Protein AF-A0A7S2D743-F1 (afdb_monomer_lite)

Radius of gyration: 14.69 Å; chains: 1; bounding box: 30×36×38 Å

pLDDT: mean 80.36, std 19.74, range [29.78, 96.38]

Organism: NCBI:txid3111310

Secondary structure (DSSP, 8-state):
-PPPPPPS-PPPTT----S--HHHHHHHHHHHHH-SEEEEES-SS-TTSTTS-HHHHHHHHHHHHHHHTT-EEEEESHHHHHHHHHHH---SSS-SSSS------

InterPro domains:
  IPR001576 Phosphoglycerate kinase [PF00162] (7-80)
  IPR015824 Phosphoglycerate kinase, N-terminal [G3DSA:3.40.50.1260] (2-100)
  IPR036043 Phosphoglycerate kinase superfamily [SSF53748] (6-86)

Sequence (105 aa):
MGEFSVDEEGFQRGRHPLDLGTTTISLMKTPLERCKTILWTGMVGEAQCGAFQTGTRELLEMVVGAHDEGAKVVLGGDALLYWAELFVGLDEPIGGGTGVTHAVG

Foldseek 3Di:
DDDQDDPPDDDDPPDDQAADDPSRLVVVLVVLLPAQEEEEEDDRGDCVDVVHNVRLLSVLVSLQVSLVVNHAYAYEDDVSVVVSCVRPNPPDPDDDDDRHHDYYD

Structure (mmCIF, N/CA/C/O backbone):
data_AF-A0A7S2D743-F1
#
_entry.id   AF-A0A7S2D743-F1
#
loop_
_atom_site.group_PDB
_atom_site.id
_atom_site.type_symbol
_atom_site.label_atom_id
_atom_site.label_alt_id
_atom_site.label_comp_id
_atom_site.label_asym_id
_atom_site.label_entity_id
_atom_site.label_seq_id
_atom_site.pdbx_PDB_ins_code
_atom_site.Cartn_x
_atom_site.Cartn_y
_atom_site.Cartn_z
_atom_site.occupancy
_atom_site.B_iso_or_equiv
_atom_site.auth_seq_id
_atom_site.auth_comp_id
_atom_site.auth_asym_id
_atom_site.auth_atom_id
_atom_site.pdbx_PDB_model_num
ATOM 1 N N . MET A 1 1 ? -0.395 21.530 7.714 1.00 35.72 1 MET A N 1
ATOM 2 C CA . MET A 1 1 ? -0.506 20.947 6.363 1.00 35.72 1 MET A CA 1
ATOM 3 C C . MET A 1 1 ? 0.928 20.710 5.932 1.00 35.72 1 MET A C 1
ATOM 5 O O . MET A 1 1 ? 1.661 21.684 5.871 1.00 35.72 1 MET A O 1
ATOM 9 N N . GLY A 1 2 ? 1.378 19.454 5.897 1.00 43.81 2 GLY A N 1
ATOM 10 C CA . GLY A 1 2 ? 2.777 19.135 5.595 1.00 43.81 2 GLY A CA 1
ATOM 11 C C . GLY A 1 2 ? 3.037 19.336 4.109 1.00 43.81 2 GLY A C 1
ATOM 12 O O . GLY A 1 2 ? 2.218 18.921 3.293 1.00 43.81 2 GLY A O 1
ATOM 13 N N . GLU A 1 3 ? 4.119 20.026 3.782 1.00 41.78 3 GLU A N 1
ATOM 14 C CA . GLU A 1 3 ? 4.592 20.207 2.415 1.00 41.78 3 GLU A CA 1
ATOM 15 C C . GLU A 1 3 ? 5.230 18.889 1.957 1.00 41.78 3 GLU A C 1
ATOM 17 O O . GLU A 1 3 ? 6.121 18.360 2.621 1.00 41.78 3 GLU A O 1
ATOM 22 N N . PHE A 1 4 ? 4.708 18.311 0.875 1.00 45.69 4 PHE A N 1
ATOM 23 C CA . PHE A 1 4 ? 5.239 17.092 0.273 1.00 45.69 4 PHE A CA 1
ATOM 24 C C . PHE A 1 4 ? 6.225 17.512 -0.821 1.00 45.69 4 PHE A C 1
ATOM 26 O O . PHE A 1 4 ? 5.823 18.162 -1.784 1.00 45.69 4 PHE A O 1
ATOM 33 N N . SER A 1 5 ? 7.508 17.177 -0.673 1.00 45.34 5 SER A N 1
ATOM 34 C CA . SER A 1 5 ? 8.522 17.462 -1.691 1.00 45.34 5 SER A CA 1
ATOM 35 C C . SER A 1 5 ? 8.451 16.425 -2.811 1.00 45.34 5 SER A C 1
ATOM 37 O O . SER A 1 5 ? 8.607 15.227 -2.566 1.00 45.34 5 SER A O 1
ATOM 39 N N . VAL A 1 6 ? 8.232 16.890 -4.035 1.00 55.28 6 VAL A N 1
ATOM 40 C CA . VAL A 1 6 ? 8.511 16.144 -5.265 1.00 55.28 6 VAL A CA 1
ATOM 41 C C . VAL A 1 6 ? 9.955 16.421 -5.669 1.00 55.28 6 VAL A C 1
ATOM 43 O O . VAL A 1 6 ? 10.391 17.569 -5.592 1.00 55.28 6 VAL A O 1
ATOM 46 N N . ASP A 1 7 ? 10.690 15.400 -6.107 1.00 58.28 7 ASP A N 1
ATOM 47 C CA . ASP A 1 7 ? 11.923 15.643 -6.857 1.00 58.28 7 ASP A CA 1
ATOM 48 C C . ASP A 1 7 ? 11.538 16.476 -8.094 1.00 58.28 7 ASP A C 1
ATOM 50 O O . ASP A 1 7 ? 10.663 16.081 -8.867 1.00 58.28 7 ASP A O 1
ATOM 54 N N . GLU A 1 8 ? 12.127 17.666 -8.259 1.00 56.62 8 GLU A N 1
ATOM 55 C CA . GLU A 1 8 ? 11.782 18.590 -9.358 1.00 56.62 8 GLU A CA 1
ATOM 56 C C . GLU A 1 8 ? 12.170 18.035 -10.744 1.00 56.62 8 GLU A C 1
ATOM 58 O O . GLU A 1 8 ? 11.744 18.546 -11.784 1.00 56.62 8 GLU A O 1
ATOM 63 N N . GLU A 1 9 ? 12.959 16.959 -10.773 1.00 67.19 9 GLU A N 1
ATOM 64 C CA . GLU A 1 9 ? 13.342 16.244 -11.982 1.00 67.19 9 GLU A CA 1
ATOM 65 C C . GLU A 1 9 ? 12.214 15.303 -12.429 1.00 67.19 9 GLU A C 1
ATOM 67 O O . GLU A 1 9 ? 12.027 14.199 -11.919 1.00 67.19 9 GLU A O 1
ATOM 72 N N . GLY A 1 10 ? 11.445 15.742 -13.428 1.00 68.94 10 GLY A N 1
ATOM 73 C CA . GLY A 1 10 ? 10.482 14.883 -14.114 1.00 68.94 10 GLY A CA 1
ATOM 74 C C . GLY A 1 10 ? 11.132 13.635 -14.734 1.00 68.94 10 GLY A C 1
ATOM 75 O O . GLY A 1 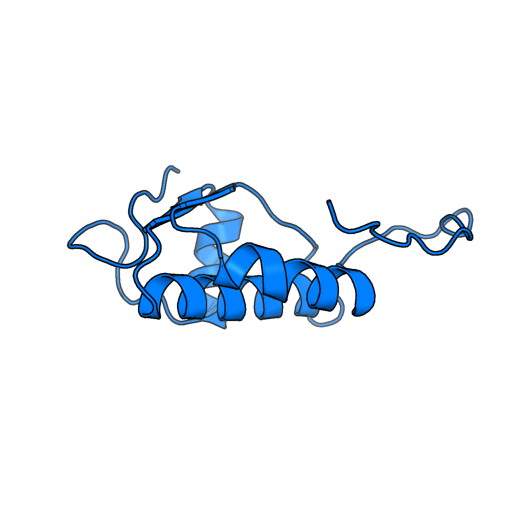10 ? 12.339 13.566 -14.969 1.00 68.94 10 GLY A O 1
ATOM 76 N N . PHE A 1 11 ? 10.314 12.630 -15.049 1.00 76.44 11 PHE A N 1
ATOM 77 C CA . PHE A 1 11 ? 10.802 11.374 -15.622 1.00 76.44 11 PHE A CA 1
ATOM 78 C C . PHE A 1 11 ? 11.518 11.586 -16.967 1.00 76.44 11 PHE A C 1
ATOM 80 O O . PHE A 1 11 ? 11.033 12.300 -17.849 1.00 76.44 11 PHE A O 1
ATOM 87 N N . GLN A 1 12 ? 12.656 10.909 -17.158 1.00 80.75 12 GLN A N 1
ATOM 88 C CA . GLN A 1 12 ? 13.377 10.941 -18.431 1.00 80.75 12 GLN A CA 1
ATOM 89 C C . GLN A 1 12 ? 12.482 10.460 -19.581 1.00 80.75 12 GLN A C 1
ATOM 91 O O . GLN A 1 12 ? 11.736 9.486 -19.457 1.00 80.75 12 GLN A O 1
ATOM 96 N N . ARG A 1 13 ? 12.593 11.106 -20.746 1.00 83.69 13 ARG A N 1
ATOM 97 C CA . ARG A 1 13 ? 11.832 10.710 -21.937 1.00 83.69 13 ARG A CA 1
ATOM 98 C C . ARG A 1 13 ? 12.119 9.246 -22.297 1.00 83.69 13 ARG A C 1
ATOM 100 O O . ARG A 1 13 ? 13.274 8.851 -22.419 1.00 83.69 13 ARG A O 1
ATOM 107 N N . GLY A 1 14 ? 11.064 8.459 -22.506 1.00 87.69 14 GLY A N 1
ATOM 108 C CA . GLY A 1 14 ? 11.173 7.027 -22.816 1.00 87.69 14 GLY A CA 1
ATOM 109 C C . GLY A 1 14 ? 11.359 6.123 -21.591 1.00 87.69 14 GLY A C 1
ATOM 110 O O . GLY A 1 14 ? 11.648 4.939 -21.746 1.00 87.69 14 GLY A O 1
ATOM 111 N N . ARG A 1 15 ? 11.209 6.662 -20.377 1.00 85.31 15 ARG A N 1
ATOM 112 C CA . ARG A 1 15 ? 11.042 5.890 -19.142 1.00 85.31 15 ARG A CA 1
ATOM 113 C C . ARG A 1 15 ? 9.583 5.957 -18.691 1.00 85.31 15 ARG A C 1
ATOM 115 O O . ARG A 1 15 ? 8.898 6.943 -18.953 1.00 85.31 15 ARG A O 1
ATOM 122 N N . HIS A 1 16 ? 9.141 4.916 -17.992 1.00 87.88 16 HIS A N 1
ATOM 123 C CA . HIS A 1 16 ? 7.793 4.808 -17.442 1.00 87.88 16 HIS A CA 1
ATOM 124 C C . HIS A 1 16 ? 7.880 4.551 -15.931 1.00 87.88 16 HIS A C 1
ATOM 126 O O . HIS A 1 16 ? 8.690 3.711 -15.529 1.00 87.88 16 HIS A O 1
ATOM 132 N N . PRO A 1 17 ? 7.096 5.257 -15.098 1.00 89.19 17 PRO A N 1
ATOM 133 C CA . PRO A 1 17 ? 6.964 4.926 -13.686 1.00 89.19 17 PRO A CA 1
ATOM 134 C C . PRO A 1 17 ? 6.132 3.648 -13.554 1.00 89.19 17 PRO A C 1
ATOM 136 O O . PRO A 1 17 ? 5.026 3.576 -14.085 1.00 89.19 17 PRO A O 1
ATOM 139 N N . LEU A 1 18 ? 6.688 2.638 -12.885 1.00 94.44 18 LEU A N 1
ATOM 140 C CA . LEU A 1 18 ? 6.058 1.321 -12.720 1.00 94.44 18 LEU A CA 1
ATOM 141 C C . LEU A 1 18 ? 5.824 0.959 -11.248 1.00 94.44 18 LEU A C 1
ATOM 143 O O . LEU A 1 18 ? 5.122 -0.004 -10.975 1.00 94.44 18 LEU A O 1
ATOM 147 N N . ASP A 1 19 ? 6.393 1.721 -10.312 1.00 96.00 19 ASP A N 1
ATOM 148 C CA . ASP A 1 19 ? 6.188 1.567 -8.870 1.00 96.00 19 ASP A CA 1
ATOM 149 C C . ASP A 1 19 ? 6.441 2.902 -8.154 1.00 96.00 19 ASP A C 1
ATOM 151 O O . ASP A 1 19 ? 6.964 3.859 -8.741 1.00 96.00 19 ASP A O 1
ATOM 155 N N . LEU A 1 20 ? 6.087 2.956 -6.874 1.00 94.38 20 LEU A N 1
ATOM 156 C CA . LEU A 1 20 ? 6.354 4.084 -5.994 1.00 94.38 20 LEU A CA 1
ATOM 157 C C . LEU A 1 20 ? 7.832 4.140 -5.589 1.00 94.38 20 LEU A C 1
ATOM 159 O O . LEU A 1 20 ? 8.460 3.129 -5.276 1.00 94.38 20 LEU A O 1
ATOM 163 N N . GLY A 1 21 ? 8.377 5.355 -5.528 1.00 92.25 21 GLY A N 1
ATOM 164 C CA . GLY A 1 21 ? 9.692 5.600 -4.942 1.00 92.25 21 GLY A CA 1
ATOM 165 C C . GLY A 1 21 ? 9.663 5.531 -3.412 1.00 92.25 21 GLY A C 1
ATOM 166 O O . GLY A 1 21 ? 8.631 5.762 -2.777 1.00 92.25 21 GLY A O 1
ATOM 167 N N . THR A 1 22 ? 10.823 5.291 -2.801 1.00 92.25 22 THR A N 1
ATOM 168 C CA . THR A 1 22 ? 10.984 5.196 -1.336 1.00 92.25 22 THR A CA 1
ATOM 169 C C . THR A 1 22 ? 10.535 6.457 -0.595 1.00 92.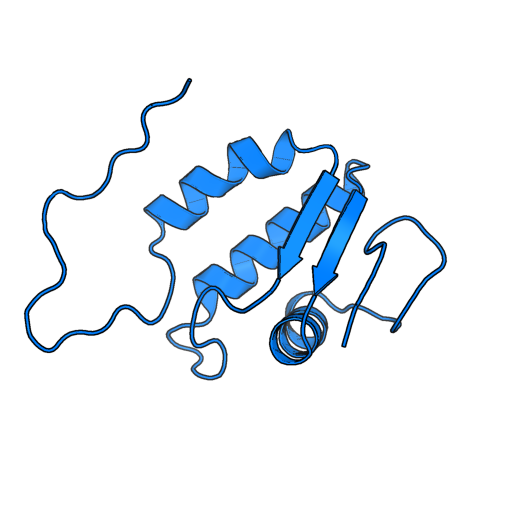25 22 THR A C 1
ATOM 171 O O . THR A 1 22 ? 9.949 6.359 0.486 1.00 92.25 22 THR A O 1
ATOM 174 N N . THR A 1 23 ? 10.749 7.639 -1.180 1.00 92.31 23 THR A N 1
ATOM 175 C CA . THR A 1 23 ? 10.264 8.916 -0.636 1.00 92.31 23 THR A CA 1
ATOM 176 C C . THR A 1 23 ? 8.740 8.933 -0.561 1.00 92.31 23 THR A C 1
ATOM 178 O O . THR A 1 23 ? 8.185 9.226 0.495 1.00 92.31 23 THR A O 1
ATOM 181 N N . THR A 1 24 ? 8.047 8.549 -1.638 1.00 92.81 24 THR A N 1
ATOM 182 C CA . THR A 1 24 ? 6.578 8.477 -1.660 1.00 92.81 24 THR A CA 1
ATOM 183 C C . THR A 1 24 ? 6.056 7.482 -0.629 1.00 92.81 24 THR A C 1
ATOM 185 O O . THR A 1 24 ? 5.147 7.820 0.121 1.00 92.81 24 THR A O 1
ATOM 188 N N . ILE A 1 25 ? 6.666 6.297 -0.525 1.00 95.44 25 ILE A N 1
ATOM 189 C CA . ILE A 1 25 ? 6.301 5.286 0.482 1.00 95.44 25 ILE A CA 1
ATOM 190 C C . ILE A 1 25 ? 6.440 5.865 1.900 1.00 95.44 25 ILE A C 1
ATOM 192 O O . ILE A 1 25 ? 5.507 5.799 2.698 1.00 95.44 25 ILE A O 1
ATOM 196 N N . SER A 1 26 ? 7.566 6.521 2.193 1.00 94.56 26 SER A N 1
ATOM 197 C CA . SER A 1 26 ? 7.831 7.130 3.507 1.00 94.56 26 SER A CA 1
ATOM 198 C C . SER A 1 26 ? 6.825 8.230 3.858 1.00 94.56 26 SER A C 1
ATOM 200 O O . SER A 1 26 ? 6.396 8.347 5.008 1.00 94.56 26 SER A O 1
ATOM 202 N N . LEU A 1 27 ? 6.411 9.023 2.866 1.00 94.38 27 LEU A N 1
ATOM 203 C CA . LEU A 1 27 ? 5.416 10.084 3.037 1.00 94.38 27 LEU A CA 1
ATOM 204 C C . LEU A 1 27 ? 4.021 9.540 3.368 1.00 94.38 27 LEU A C 1
ATOM 206 O O . LEU A 1 27 ? 3.248 10.239 4.023 1.00 94.38 27 LEU A O 1
ATOM 210 N N . MET A 1 28 ? 3.702 8.308 2.961 1.00 94.62 28 MET A N 1
ATOM 211 C CA . MET A 1 28 ? 2.395 7.686 3.204 1.00 94.62 28 MET A CA 1
ATOM 212 C C . MET A 1 28 ? 2.227 7.146 4.627 1.00 94.62 28 MET A C 1
ATOM 214 O O . MET A 1 28 ? 1.093 7.053 5.100 1.00 94.62 28 MET A O 1
ATOM 218 N N . LYS A 1 29 ? 3.323 6.889 5.349 1.00 90.38 29 LYS A N 1
ATOM 219 C CA . LYS A 1 29 ? 3.289 6.355 6.718 1.00 90.38 29 LYS A CA 1
ATOM 220 C C . LYS A 1 29 ? 2.491 7.232 7.686 1.00 90.38 29 LYS A C 1
ATOM 222 O O . LYS A 1 29 ? 1.504 6.787 8.263 1.00 90.38 29 LYS A O 1
ATOM 227 N N . THR A 1 30 ? 2.876 8.505 7.818 1.00 90.44 30 THR A N 1
ATOM 228 C CA . THR A 1 30 ? 2.239 9.425 8.784 1.00 90.44 30 THR A CA 1
ATOM 229 C C . THR A 1 30 ? 0.735 9.621 8.519 1.00 90.44 30 THR A C 1
ATOM 231 O O . THR A 1 30 ? -0.044 9.631 9.474 1.00 90.44 30 THR A O 1
ATOM 234 N N . PRO A 1 31 ? 0.275 9.814 7.265 1.00 93.25 31 PRO A N 1
ATOM 235 C CA . PRO A 1 31 ? -1.153 9.823 6.964 1.00 93.25 31 PRO A CA 1
ATOM 236 C C . PRO A 1 31 ? -1.863 8.524 7.356 1.00 93.25 31 PRO A C 1
ATOM 238 O O . PRO A 1 31 ? -2.893 8.603 8.022 1.00 93.25 31 PRO A O 1
ATOM 241 N N . LEU A 1 32 ? -1.321 7.359 6.981 1.00 92.62 32 LEU A N 1
ATOM 242 C CA . LEU A 1 32 ? -1.961 6.061 7.221 1.00 92.62 32 LEU A CA 1
ATOM 243 C C . LEU A 1 32 ? -2.125 5.751 8.717 1.00 92.62 32 LEU A C 1
ATOM 245 O O . LEU A 1 32 ? -3.224 5.383 9.117 1.00 92.62 32 LEU A O 1
ATOM 249 N N . GLU A 1 33 ? -1.115 6.024 9.550 1.00 88.25 33 GLU A N 1
ATOM 250 C CA . GLU A 1 33 ? -1.187 5.870 11.021 1.00 88.25 33 GLU A CA 1
ATOM 251 C C . GLU A 1 33 ? -2.289 6.741 11.659 1.00 88.25 33 GLU A C 1
ATOM 253 O O . GLU A 1 33 ? -2.888 6.417 12.685 1.00 88.25 33 GLU A O 1
ATOM 258 N N . ARG A 1 34 ? -2.587 7.899 11.059 1.00 92.50 34 ARG A N 1
ATOM 259 C CA . ARG A 1 34 ? -3.586 8.840 11.590 1.00 92.50 34 ARG A CA 1
ATOM 260 C C . ARG A 1 34 ? -4.990 8.587 11.052 1.00 92.50 34 ARG A C 1
ATOM 262 O O . ARG A 1 34 ? -5.958 9.094 11.632 1.00 92.50 34 ARG A O 1
ATOM 269 N N . CYS A 1 35 ? -5.117 7.851 9.953 1.00 91.69 35 CYS A N 1
ATOM 270 C CA . CYS A 1 35 ? -6.392 7.576 9.314 1.00 91.69 35 CYS A CA 1
ATOM 271 C C . CYS A 1 35 ? -7.261 6.675 10.195 1.00 91.69 35 CYS A C 1
ATOM 273 O O . CYS A 1 35 ? -6.828 5.652 10.705 1.00 91.69 35 CYS A O 1
ATOM 275 N N . LYS A 1 36 ? -8.536 7.042 10.354 1.00 94.75 36 LYS A N 1
ATOM 276 C CA . LYS A 1 36 ? -9.544 6.187 11.015 1.00 94.75 36 LYS A CA 1
ATOM 277 C C . LYS A 1 36 ? -10.381 5.391 10.023 1.00 94.75 36 LYS A C 1
ATOM 279 O O . LYS A 1 36 ? -11.117 4.483 10.403 1.00 94.75 36 LYS A O 1
ATOM 284 N N . THR A 1 37 ? -10.297 5.739 8.746 1.00 93.06 37 THR A N 1
ATOM 285 C CA 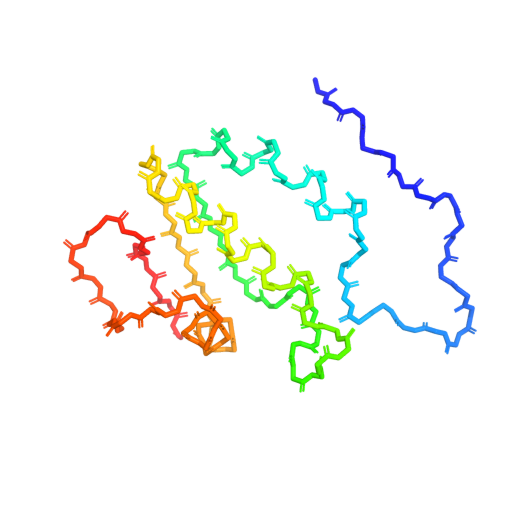. THR A 1 37 ? -10.927 5.010 7.652 1.00 93.06 37 THR A CA 1
ATOM 286 C C . THR A 1 37 ? -10.050 5.146 6.415 1.00 93.06 37 THR A C 1
ATOM 288 O O . THR A 1 37 ? -9.608 6.249 6.105 1.00 93.06 37 THR A O 1
ATOM 291 N N . ILE A 1 38 ? -9.791 4.033 5.738 1.00 92.81 38 ILE A N 1
ATOM 292 C CA . ILE A 1 38 ? -8.968 3.927 4.536 1.00 92.81 38 ILE A CA 1
ATOM 293 C C . ILE A 1 38 ? -9.826 3.243 3.474 1.00 92.81 38 ILE A C 1
ATOM 295 O O . ILE A 1 38 ? -10.338 2.151 3.698 1.00 92.81 38 ILE A O 1
ATOM 299 N N . LEU A 1 39 ? -9.982 3.891 2.324 1.00 92.56 39 LEU A N 1
ATOM 300 C CA . LEU A 1 39 ? -10.544 3.295 1.118 1.00 92.56 39 LEU A CA 1
ATOM 301 C C . LEU A 1 39 ? -9.445 3.302 0.061 1.00 92.56 39 LEU A C 1
ATOM 303 O O . LEU A 1 39 ? -8.988 4.374 -0.331 1.00 92.56 39 LEU A O 1
ATOM 307 N N . TRP A 1 40 ? -9.039 2.124 -0.395 1.00 93.44 40 TRP A N 1
ATOM 308 C CA . TRP A 1 40 ? -8.044 1.971 -1.447 1.00 93.44 40 TRP A CA 1
ATOM 309 C C . TRP A 1 40 ? -8.627 1.127 -2.574 1.00 93.44 40 TRP A C 1
ATOM 311 O O . TRP A 1 40 ? -8.996 -0.026 -2.382 1.00 93.44 40 TRP A O 1
ATOM 321 N N . THR A 1 41 ? -8.722 1.718 -3.762 1.00 91.31 41 THR A N 1
ATOM 322 C CA . THR A 1 41 ? -9.152 1.033 -4.981 1.00 91.31 41 THR A CA 1
ATOM 323 C C . THR A 1 41 ? -8.070 1.134 -6.052 1.00 91.31 41 THR A C 1
ATOM 325 O O . THR A 1 41 ? -7.602 2.241 -6.325 1.00 91.31 41 THR A O 1
ATOM 328 N N . GLY A 1 42 ? -7.734 0.018 -6.700 1.00 89.06 42 GLY A N 1
ATOM 329 C CA . GLY A 1 42 ? -6.777 -0.021 -7.813 1.00 89.06 42 GLY A CA 1
ATOM 330 C C . GLY A 1 42 ? -5.300 -0.097 -7.401 1.00 89.06 42 GLY A C 1
ATOM 331 O O . GLY A 1 42 ? -4.929 0.179 -6.265 1.00 89.06 42 GLY A O 1
ATOM 332 N N . MET A 1 43 ? -4.447 -0.497 -8.344 1.00 92.88 43 MET A N 1
ATOM 333 C CA . MET A 1 43 ? -3.014 -0.702 -8.108 1.00 92.88 43 MET A CA 1
ATOM 334 C C . MET A 1 43 ? -2.232 0.617 -8.104 1.00 92.88 43 MET A C 1
ATOM 336 O O . MET A 1 43 ? -2.565 1.547 -8.835 1.00 92.88 43 MET A O 1
ATOM 340 N N . VAL A 1 44 ? -1.155 0.667 -7.315 1.00 93.69 44 VAL A N 1
ATOM 341 C CA . VAL A 1 44 ? -0.202 1.797 -7.278 1.00 93.69 44 VAL A CA 1
ATOM 342 C C . VAL A 1 44 ? 1.064 1.546 -8.112 1.00 93.69 44 VAL A C 1
ATOM 344 O O . VAL A 1 44 ? 1.877 2.452 -8.274 1.00 93.69 44 VAL A O 1
ATOM 347 N N . GLY A 1 45 ? 1.221 0.327 -8.638 1.00 93.81 45 GLY A N 1
ATOM 348 C CA . GLY A 1 45 ? 2.356 -0.120 -9.442 1.00 93.81 45 GLY A CA 1
ATOM 349 C C . GLY A 1 45 ? 2.115 -1.494 -10.081 1.00 93.81 45 GLY A C 1
ATOM 350 O O . GLY A 1 45 ? 1.083 -2.130 -9.854 1.00 93.81 45 GLY A O 1
ATOM 351 N N . GLU A 1 46 ? 3.078 -1.950 -10.876 1.00 95.19 46 GLU A N 1
ATOM 352 C CA . GLU A 1 46 ? 3.068 -3.219 -11.618 1.00 95.19 46 GLU A CA 1
ATOM 353 C C . GLU A 1 46 ? 3.588 -4.376 -10.750 1.00 95.19 46 GLU A C 1
ATOM 355 O O . GLU A 1 46 ? 4.667 -4.932 -10.983 1.00 95.19 46 GLU A O 1
ATOM 360 N N . ALA A 1 47 ? 2.807 -4.758 -9.736 1.00 94.69 47 ALA A N 1
ATOM 361 C CA . ALA A 1 47 ? 3.193 -5.789 -8.769 1.00 94.69 47 ALA A CA 1
ATOM 362 C C . ALA A 1 47 ? 3.446 -7.179 -9.392 1.00 94.69 47 ALA A C 1
ATOM 364 O O . ALA A 1 47 ? 4.145 -7.993 -8.794 1.00 94.69 47 ALA A O 1
ATOM 365 N N . GLN A 1 48 ? 2.962 -7.446 -10.616 1.00 94.31 48 GLN A N 1
ATOM 366 C CA . GLN A 1 48 ? 3.285 -8.670 -11.366 1.00 94.31 48 GLN A CA 1
ATOM 367 C C . GLN A 1 48 ? 4.790 -8.829 -11.622 1.00 94.31 48 GLN A C 1
ATOM 369 O O . GLN A 1 48 ? 5.267 -9.942 -11.855 1.00 94.31 48 GLN A O 1
ATOM 374 N N . CYS A 1 49 ? 5.543 -7.729 -11.618 1.00 94.81 49 CYS A N 1
ATOM 375 C CA . CYS A 1 49 ? 6.985 -7.751 -11.747 1.00 94.81 49 CYS A CA 1
ATOM 376 C C . CYS A 1 49 ? 7.628 -7.583 -10.370 1.00 94.81 49 CYS A C 1
ATOM 378 O O . CYS A 1 49 ? 7.491 -6.540 -9.738 1.00 94.81 49 CYS A O 1
ATOM 380 N N . GLY A 1 50 ? 8.431 -8.561 -9.943 1.00 93.94 50 GLY A N 1
ATOM 381 C CA . GLY A 1 50 ? 9.103 -8.505 -8.639 1.00 93.94 50 GLY A CA 1
ATOM 382 C C . GLY A 1 50 ? 10.017 -7.286 -8.436 1.00 93.94 50 GLY A C 1
ATOM 383 O O . GLY A 1 50 ? 10.309 -6.931 -7.299 1.00 93.94 50 GLY A O 1
ATOM 384 N N . ALA A 1 51 ? 10.443 -6.616 -9.514 1.00 94.56 51 ALA A N 1
ATOM 385 C CA . ALA A 1 51 ? 11.211 -5.371 -9.443 1.00 94.56 51 ALA A CA 1
ATOM 386 C C . ALA A 1 51 ? 10.358 -4.127 -9.111 1.00 94.56 51 ALA A C 1
ATOM 388 O O . ALA A 1 51 ? 10.923 -3.094 -8.760 1.00 94.56 51 ALA A O 1
ATOM 389 N N . PHE A 1 52 ? 9.029 -4.217 -9.233 1.00 95.88 52 PHE A N 1
ATOM 390 C CA . PHE A 1 52 ? 8.076 -3.100 -9.158 1.00 95.88 52 PHE A CA 1
ATOM 391 C C . PHE A 1 52 ? 6.924 -3.368 -8.173 1.00 95.88 52 PHE A C 1
ATOM 393 O O . PHE A 1 52 ? 5.834 -2.816 -8.306 1.00 95.88 52 PHE A O 1
ATOM 400 N N . GLN A 1 53 ? 7.147 -4.250 -7.195 1.00 96.25 53 GLN A N 1
ATOM 401 C CA . GLN A 1 53 ? 6.131 -4.632 -6.208 1.00 96.25 53 GLN A CA 1
ATOM 402 C C . GLN A 1 53 ? 6.325 -3.982 -4.831 1.00 96.25 53 GLN A C 1
ATOM 404 O O . GLN A 1 53 ? 5.462 -4.123 -3.963 1.00 96.25 53 GLN A O 1
ATOM 409 N N . THR A 1 54 ? 7.454 -3.307 -4.603 1.00 96.38 54 THR A N 1
ATOM 410 C CA . THR A 1 54 ? 7.839 -2.791 -3.283 1.00 96.38 54 THR A CA 1
ATOM 411 C C . THR A 1 54 ? 6.834 -1.763 -2.787 1.00 96.38 54 THR A C 1
ATOM 413 O O . THR A 1 54 ? 6.364 -1.874 -1.660 1.00 96.38 54 THR A O 1
ATOM 416 N N . GLY A 1 55 ? 6.434 -0.805 -3.627 1.00 96.06 55 GLY A N 1
ATOM 417 C CA . GLY A 1 55 ? 5.467 0.218 -3.232 1.00 96.06 55 GLY A CA 1
ATOM 418 C C . GLY A 1 55 ? 4.110 -0.366 -2.859 1.00 96.06 55 GLY A C 1
ATOM 419 O O . GLY A 1 55 ? 3.533 0.013 -1.841 1.00 96.06 55 GLY A O 1
ATOM 420 N N . THR A 1 56 ? 3.625 -1.333 -3.640 1.00 95.75 56 THR A N 1
ATOM 421 C CA . THR A 1 56 ? 2.359 -2.023 -3.344 1.00 95.75 56 THR A CA 1
ATOM 422 C C . THR A 1 56 ? 2.438 -2.786 -2.021 1.00 95.75 56 THR A C 1
ATOM 424 O O . THR A 1 56 ? 1.540 -2.660 -1.189 1.00 95.75 56 THR A O 1
ATOM 427 N N . ARG A 1 57 ? 3.517 -3.545 -1.802 1.00 95.44 57 ARG A N 1
ATOM 428 C CA . ARG A 1 57 ? 3.712 -4.338 -0.584 1.00 95.44 57 ARG A CA 1
ATOM 429 C C . ARG A 1 57 ? 3.804 -3.470 0.669 1.00 95.44 57 ARG A C 1
ATOM 431 O O . ARG A 1 57 ? 3.081 -3.718 1.625 1.00 95.44 57 ARG A O 1
ATOM 438 N N . GLU A 1 58 ? 4.647 -2.443 0.650 1.00 96.31 58 GLU A N 1
ATOM 439 C CA . GLU A 1 58 ? 4.860 -1.558 1.802 1.00 96.31 58 GLU A CA 1
ATOM 440 C C . GLU A 1 58 ? 3.573 -0.813 2.186 1.00 96.31 58 GLU A C 1
ATOM 442 O O . GLU A 1 58 ? 3.245 -0.688 3.365 1.00 96.31 58 GLU A O 1
ATOM 447 N N . LEU A 1 59 ? 2.792 -0.351 1.198 1.00 96.12 59 LEU A N 1
ATOM 448 C CA . LEU A 1 59 ? 1.485 0.252 1.476 1.00 96.12 59 LEU A CA 1
ATOM 449 C C . LEU A 1 59 ? 0.496 -0.752 2.072 1.00 96.12 59 LEU A C 1
ATOM 451 O O . LEU A 1 59 ? -0.228 -0.383 2.992 1.00 96.12 59 LEU A O 1
ATOM 455 N N . LEU A 1 60 ? 0.462 -1.997 1.591 1.00 94.62 60 LEU A N 1
ATOM 456 C CA . LEU A 1 60 ? -0.390 -3.037 2.176 1.00 94.62 60 LEU A CA 1
ATOM 457 C C . LEU A 1 60 ? -0.001 -3.332 3.627 1.00 94.62 60 LEU A C 1
ATOM 459 O O . LEU A 1 60 ? -0.883 -3.361 4.481 1.00 94.62 60 LEU A O 1
ATOM 463 N N . GLU A 1 61 ? 1.292 -3.468 3.928 1.00 93.31 61 GLU A N 1
ATOM 464 C CA . GLU A 1 61 ? 1.783 -3.677 5.297 1.00 93.31 61 GLU A CA 1
ATOM 465 C C . GLU A 1 61 ? 1.394 -2.504 6.220 1.00 93.31 61 GLU A C 1
ATOM 467 O O . GLU A 1 61 ? 0.898 -2.719 7.327 1.00 93.31 61 GLU A O 1
ATOM 472 N N . MET A 1 62 ? 1.514 -1.255 5.752 1.00 94.81 62 MET A N 1
ATOM 473 C CA . MET A 1 62 ? 1.068 -0.077 6.512 1.00 94.81 62 MET A CA 1
ATOM 474 C C . MET A 1 62 ? -0.451 -0.029 6.715 1.00 94.81 62 MET A C 1
ATOM 476 O O . MET A 1 62 ? -0.922 0.377 7.776 1.00 94.81 62 MET A O 1
ATOM 480 N N . VAL A 1 63 ? -1.229 -0.418 5.704 1.00 93.44 63 VAL A N 1
ATOM 481 C CA . VAL A 1 63 ? -2.694 -0.447 5.778 1.00 93.44 63 VAL A CA 1
ATOM 482 C C . VAL A 1 63 ? -3.175 -1.527 6.751 1.00 93.44 63 VAL A C 1
ATOM 484 O O . VAL A 1 63 ? -4.099 -1.259 7.519 1.00 93.44 63 VAL A O 1
ATOM 487 N N . VAL A 1 64 ? -2.530 -2.698 6.770 1.00 90.06 64 VAL A N 1
ATOM 488 C CA . VAL A 1 64 ? -2.771 -3.744 7.778 1.00 90.06 64 VAL A CA 1
ATOM 489 C C . VAL A 1 64 ? -2.438 -3.224 9.175 1.00 90.06 64 VAL A C 1
ATOM 491 O O . VAL A 1 64 ? -3.277 -3.314 10.063 1.00 90.06 64 VAL A O 1
ATOM 494 N N . GLY A 1 65 ? -1.286 -2.570 9.360 1.00 88.88 65 GLY A N 1
ATOM 495 C CA . GLY A 1 65 ? -0.940 -1.961 10.649 1.00 88.88 65 GLY A CA 1
ATOM 496 C C . GLY A 1 65 ? -1.963 -0.917 11.117 1.00 88.88 65 GLY A C 1
ATOM 497 O O . GLY A 1 65 ? -2.382 -0.924 12.272 1.00 88.88 65 GLY A O 1
ATOM 498 N N . ALA A 1 66 ? -2.440 -0.052 10.215 1.00 89.94 66 ALA A N 1
ATOM 499 C CA . ALA A 1 66 ? -3.484 0.920 10.539 1.00 89.94 66 ALA A CA 1
ATOM 500 C C . ALA A 1 66 ? -4.811 0.242 10.923 1.00 89.94 66 ALA A C 1
ATOM 502 O O . ALA A 1 66 ? -5.522 0.721 11.813 1.00 89.94 66 ALA A O 1
ATOM 503 N N . HIS A 1 67 ? -5.156 -0.869 10.267 1.00 88.88 67 HIS A N 1
ATOM 504 C CA . HIS A 1 67 ? -6.281 -1.700 10.681 1.00 88.88 67 HIS A CA 1
ATOM 505 C C . HIS A 1 67 ? -6.062 -2.263 12.092 1.00 88.88 67 HIS A C 1
ATOM 507 O O . HIS A 1 67 ? -6.951 -2.090 12.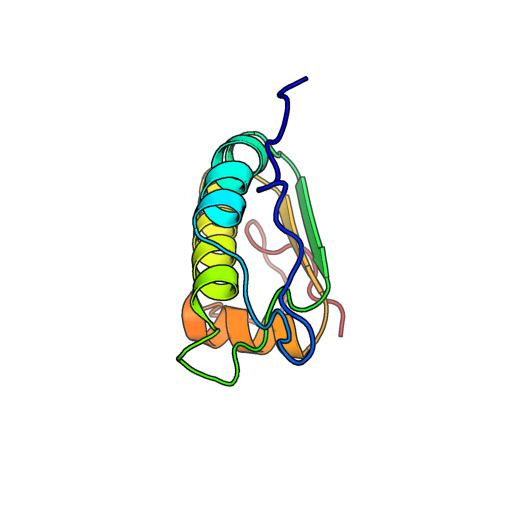928 1.00 88.88 67 HIS A O 1
ATOM 513 N N . ASP A 1 68 ? -4.917 -2.876 12.382 1.00 85.69 68 ASP A N 1
ATOM 514 C CA . ASP A 1 68 ? -4.621 -3.441 13.705 1.00 85.69 68 ASP A CA 1
ATOM 515 C C . ASP A 1 68 ? -4.735 -2.382 14.822 1.00 85.69 68 ASP A C 1
ATOM 517 O O . ASP A 1 68 ? -5.154 -2.676 15.944 1.00 85.69 68 ASP A O 1
ATOM 521 N N . GLU A 1 69 ? -4.465 -1.114 14.498 1.00 88.31 69 GLU A N 1
ATOM 522 C CA . GLU A 1 69 ? -4.655 0.053 15.373 1.00 88.31 69 GLU A CA 1
ATOM 523 C C . GLU A 1 69 ? -6.106 0.588 15.443 1.00 88.31 69 GLU A C 1
ATOM 525 O O . GLU A 1 69 ? -6.401 1.577 16.128 1.00 88.31 69 GLU A O 1
ATOM 530 N N . GLY A 1 70 ? -7.046 -0.061 14.759 1.00 85.00 70 GLY A N 1
ATOM 531 C CA . GLY A 1 70 ? -8.484 0.204 14.804 1.00 85.00 70 GLY A CA 1
ATOM 532 C C . GLY A 1 70 ? -9.036 1.065 13.664 1.00 85.00 70 GLY A C 1
ATOM 533 O O . GLY A 1 70 ? -10.175 1.537 13.764 1.00 85.00 70 GLY A O 1
ATOM 534 N N . ALA A 1 71 ? -8.277 1.309 12.592 1.00 88.25 71 ALA A N 1
ATOM 535 C CA . ALA A 1 71 ? -8.814 1.959 11.399 1.00 88.25 71 ALA A CA 1
ATOM 536 C C . ALA A 1 71 ? -9.746 1.016 10.620 1.00 88.25 71 ALA A C 1
ATOM 538 O O . ALA A 1 71 ? -9.505 -0.180 10.495 1.00 88.25 71 ALA A O 1
ATOM 539 N N . LYS A 1 72 ? -10.807 1.570 10.026 1.00 88.56 72 LYS A N 1
ATOM 540 C CA . LYS A 1 72 ? -11.640 0.831 9.067 1.00 88.56 72 LYS A CA 1
ATOM 541 C C . LYS A 1 72 ? -10.974 0.840 7.696 1.00 88.56 72 LYS A C 1
ATOM 543 O O . LYS A 1 72 ? -10.944 1.888 7.063 1.00 88.56 72 LYS A O 1
ATOM 548 N N . VAL A 1 73 ? -10.489 -0.290 7.207 1.00 89.31 73 VAL A N 1
ATOM 549 C CA . VAL A 1 73 ? -9.899 -0.387 5.859 1.00 89.31 73 VAL A CA 1
ATOM 550 C C . VAL A 1 73 ? -10.919 -0.964 4.886 1.00 89.31 73 VAL A C 1
ATOM 552 O O . VAL A 1 73 ? -11.772 -1.745 5.283 1.00 89.31 73 VAL A O 1
ATOM 555 N N . VAL A 1 74 ? -10.884 -0.568 3.620 1.00 88.31 74 VAL A N 1
ATOM 556 C CA . VAL A 1 74 ? -11.719 -1.075 2.527 1.00 88.31 74 VAL A CA 1
ATOM 557 C C . VAL A 1 74 ? -10.828 -1.159 1.288 1.00 88.31 74 VAL A C 1
ATOM 559 O O . VAL A 1 74 ? -10.310 -0.130 0.855 1.00 88.31 74 VAL A O 1
ATOM 562 N N . LEU A 1 75 ? -10.636 -2.362 0.738 1.00 89.00 75 LEU A N 1
ATOM 563 C CA . LEU A 1 75 ? -9.821 -2.601 -0.459 1.00 89.00 75 LEU A CA 1
ATOM 564 C C . LEU A 1 75 ? -10.734 -2.986 -1.624 1.00 89.00 75 LEU A C 1
ATOM 566 O O . LEU A 1 75 ? -11.533 -3.904 -1.491 1.00 89.00 75 LEU A O 1
ATOM 570 N N . GLY A 1 76 ? -10.639 -2.296 -2.757 1.00 83.88 76 GLY A N 1
ATOM 571 C CA . GLY A 1 76 ? -11.505 -2.518 -3.917 1.00 83.88 76 GLY A CA 1
ATOM 572 C C . GLY A 1 76 ? -10.747 -2.902 -5.186 1.00 83.88 76 GLY A C 1
ATOM 573 O O . GLY A 1 76 ? -9.705 -2.316 -5.498 1.00 83.88 76 GLY A O 1
ATOM 574 N N . GLY A 1 77 ? -11.336 -3.821 -5.953 1.00 86.81 77 GLY A N 1
ATOM 575 C CA . GLY A 1 77 ? -10.835 -4.298 -7.240 1.00 86.81 77 GLY A CA 1
ATOM 576 C C . GLY A 1 77 ? -10.037 -5.602 -7.159 1.00 86.81 77 GLY A C 1
ATOM 577 O O . GLY A 1 77 ? -9.159 -5.761 -6.310 1.00 86.81 77 GLY A O 1
ATOM 578 N N . ASP A 1 78 ? -10.307 -6.503 -8.105 1.00 85.62 78 ASP A N 1
ATOM 579 C CA . ASP A 1 78 ? -9.775 -7.874 -8.147 1.00 85.62 78 ASP A CA 1
ATOM 580 C C . ASP A 1 78 ? -8.249 -7.945 -8.058 1.00 85.62 78 ASP A C 1
ATOM 582 O O . ASP A 1 78 ? -7.699 -8.720 -7.281 1.00 85.62 78 ASP A O 1
ATOM 586 N N . ALA A 1 79 ? -7.551 -7.107 -8.831 1.00 89.25 79 ALA A N 1
ATOM 587 C CA . ALA A 1 79 ? -6.091 -7.106 -8.850 1.00 89.25 79 ALA A CA 1
ATOM 588 C C . ALA A 1 79 ? -5.503 -6.717 -7.487 1.00 89.25 79 ALA A C 1
ATOM 590 O O . ALA A 1 79 ? -4.564 -7.354 -7.019 1.00 89.25 79 ALA A O 1
ATOM 591 N N . LEU A 1 80 ? -6.069 -5.698 -6.833 1.00 90.81 80 LEU A N 1
ATOM 592 C CA . LEU A 1 80 ? -5.598 -5.254 -5.524 1.00 90.81 80 LEU A CA 1
ATOM 593 C C . LEU A 1 80 ? -5.845 -6.327 -4.460 1.00 90.81 80 LEU A C 1
ATOM 595 O O . LEU A 1 80 ? -4.962 -6.592 -3.650 1.00 90.81 80 LEU A O 1
ATOM 599 N N . LEU A 1 81 ? -7.016 -6.967 -4.488 1.00 88.62 81 LEU A N 1
ATOM 600 C CA . LEU A 1 81 ? -7.360 -8.042 -3.556 1.00 88.62 81 LEU A CA 1
ATOM 601 C C . LEU A 1 81 ? -6.446 -9.259 -3.726 1.00 88.62 81 LEU A C 1
ATOM 603 O O . LEU A 1 81 ? -5.933 -9.766 -2.734 1.00 88.62 81 LEU A O 1
ATOM 607 N N . TYR A 1 82 ? -6.170 -9.662 -4.968 1.00 90.12 82 TYR A N 1
ATOM 608 C CA . TYR A 1 82 ? -5.240 -10.750 -5.273 1.00 90.12 82 TYR A CA 1
ATOM 609 C C . TYR A 1 82 ? -3.838 -10.495 -4.696 1.00 90.12 82 TYR A C 1
ATOM 611 O O . TYR A 1 82 ? -3.255 -11.359 -4.044 1.00 90.12 82 TYR A O 1
ATOM 619 N N . TRP A 1 83 ? -3.293 -9.292 -4.894 1.00 92.50 83 TRP A N 1
ATOM 620 C CA . TRP A 1 83 ? -1.970 -8.946 -4.365 1.00 92.50 83 TRP A CA 1
ATOM 621 C C . TRP A 1 83 ? -1.957 -8.764 -2.846 1.00 92.50 83 TRP A C 1
ATOM 623 O O . TRP A 1 83 ? -0.957 -9.087 -2.207 1.00 92.50 83 TRP A O 1
ATOM 633 N N . ALA A 1 84 ? -3.056 -8.293 -2.256 1.00 91.19 84 ALA A N 1
ATOM 634 C CA . ALA A 1 84 ? -3.202 -8.221 -0.808 1.00 91.19 84 ALA A CA 1
ATOM 635 C C . ALA A 1 84 ? -3.193 -9.618 -0.169 1.00 91.19 84 ALA A C 1
ATOM 637 O O . ALA A 1 84 ? -2.461 -9.840 0.793 1.00 91.19 84 ALA A O 1
ATOM 638 N N . GLU A 1 85 ? -3.922 -10.579 -0.741 1.00 88.12 85 GLU A N 1
ATOM 639 C CA . GLU A 1 85 ? -3.890 -11.977 -0.298 1.00 88.12 85 GLU A CA 1
ATOM 640 C C . GLU A 1 85 ? -2.462 -12.541 -0.336 1.00 88.12 85 GLU A C 1
ATOM 642 O O . GLU A 1 85 ? -1.984 -13.089 0.656 1.00 88.12 85 GLU A O 1
ATOM 647 N N . LEU A 1 86 ? -1.741 -12.326 -1.441 1.00 91.25 86 LEU A N 1
ATOM 648 C CA . LEU A 1 86 ? -0.378 -12.834 -1.613 1.00 91.25 86 LEU A CA 1
ATOM 649 C C . LEU A 1 86 ? 0.661 -12.197 -0.684 1.00 91.25 86 LEU A C 1
ATOM 651 O O . LEU A 1 86 ? 1.588 -12.884 -0.253 1.00 91.25 86 LEU A O 1
ATOM 655 N N . PHE A 1 87 ? 0.578 -10.890 -0.432 1.00 91.81 87 PHE A N 1
ATOM 656 C CA . PHE A 1 87 ? 1.615 -10.180 0.322 1.00 91.81 87 PHE A CA 1
ATOM 657 C C . PHE A 1 87 ? 1.378 -10.163 1.823 1.00 91.81 87 PHE A C 1
ATOM 659 O O . PHE A 1 87 ? 2.353 -10.233 2.572 1.00 91.81 87 PHE A O 1
ATOM 666 N N . VAL A 1 88 ? 0.123 -10.059 2.260 1.00 86.81 88 VAL A N 1
ATOM 667 C CA . VAL A 1 88 ? -0.206 -9.856 3.677 1.00 86.81 88 VAL A CA 1
ATOM 668 C C . VAL A 1 88 ? -1.168 -10.899 4.247 1.00 86.81 88 VAL A C 1
ATOM 670 O O . VAL A 1 88 ? -1.511 -10.801 5.418 1.00 86.81 88 VAL A O 1
ATOM 673 N N . GLY A 1 89 ? -1.551 -11.922 3.472 1.00 79.25 89 GLY A N 1
ATOM 674 C CA . GLY A 1 89 ? -2.305 -13.070 3.983 1.00 79.25 89 GLY A 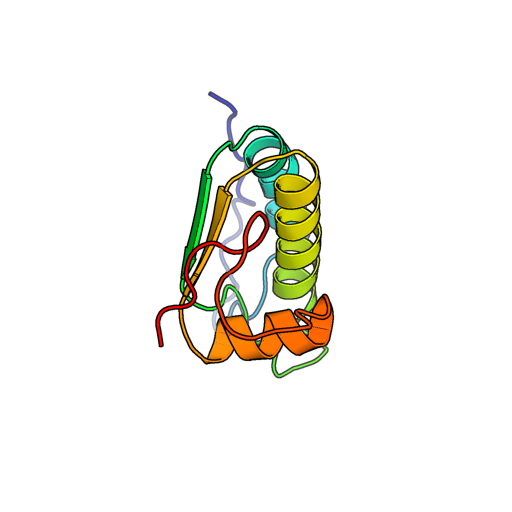CA 1
ATOM 675 C C . GLY A 1 89 ? -3.712 -12.696 4.444 1.00 79.25 89 GLY A C 1
ATOM 676 O O . GLY A 1 89 ? -4.023 -12.740 5.631 1.00 79.25 89 GLY A O 1
ATOM 677 N N . LEU A 1 90 ? -4.575 -12.311 3.501 1.00 70.25 90 LEU A N 1
ATOM 678 C CA . LEU A 1 90 ? -5.994 -12.092 3.784 1.00 70.25 90 LEU A CA 1
ATOM 679 C C . LEU A 1 90 ? -6.720 -13.445 3.798 1.00 70.25 90 LEU A C 1
ATOM 681 O O . LEU A 1 90 ? -7.175 -13.916 2.763 1.00 70.25 90 LEU A O 1
ATOM 685 N N . ASP A 1 91 ? -6.798 -14.068 4.976 1.00 54.56 91 ASP A N 1
ATOM 686 C CA . ASP A 1 91 ? -7.269 -15.453 5.146 1.00 54.56 91 ASP A CA 1
ATOM 687 C C . ASP A 1 91 ? -8.737 -15.711 4.738 1.00 54.56 91 ASP A C 1
ATOM 689 O O . ASP A 1 91 ? -9.095 -16.865 4.512 1.00 54.56 91 ASP A O 1
ATOM 693 N N . GLU A 1 92 ? -9.597 -14.690 4.596 1.00 48.81 92 GLU A N 1
ATOM 694 C CA . GLU A 1 92 ? -10.957 -14.885 4.067 1.00 48.81 92 GLU A CA 1
ATOM 695 C C . GLU A 1 92 ? -11.448 -13.753 3.148 1.00 48.81 92 GLU A C 1
ATOM 697 O O . GLU A 1 92 ? -11.314 -12.564 3.473 1.00 48.81 92 GLU A O 1
ATOM 702 N N . PRO A 1 93 ? -12.131 -14.096 2.036 1.00 46.16 93 PRO A N 1
ATOM 703 C CA . PRO A 1 93 ? -12.923 -13.138 1.300 1.00 46.16 93 PRO A CA 1
ATOM 704 C C . PRO A 1 93 ? -14.210 -12.852 2.087 1.00 46.16 93 PRO A C 1
ATOM 706 O O . PRO A 1 93 ? -15.134 -13.657 2.126 1.00 46.16 93 PRO A O 1
ATOM 709 N N . ILE A 1 94 ? -14.296 -11.618 2.589 1.00 48.97 94 ILE A N 1
ATOM 710 C CA . ILE A 1 94 ? -15.535 -10.900 2.923 1.00 48.97 94 ILE A CA 1
ATOM 711 C C . ILE A 1 94 ? -16.131 -11.207 4.317 1.00 48.97 94 ILE A C 1
ATOM 713 O O . ILE A 1 94 ? -16.960 -12.088 4.497 1.00 48.97 94 ILE A O 1
ATOM 717 N N . GLY A 1 95 ? -15.858 -10.297 5.262 1.00 42.22 95 GLY A N 1
ATOM 718 C CA . GLY A 1 95 ? -16.872 -9.798 6.200 1.00 42.22 95 GLY A CA 1
ATOM 719 C C . GLY A 1 95 ? -17.167 -10.608 7.471 1.00 42.22 95 GLY A C 1
ATOM 720 O O . GLY A 1 95 ? -18.146 -11.342 7.535 1.00 42.22 95 GLY A O 1
ATOM 721 N N . GLY A 1 96 ? -16.444 -10.279 8.548 1.00 29.78 96 GLY A N 1
ATOM 722 C CA . GLY A 1 96 ? -16.865 -10.500 9.947 1.00 29.78 96 GLY A CA 1
ATOM 723 C C . GLY A 1 96 ? -16.490 -9.371 10.934 1.00 29.78 96 GLY A C 1
ATOM 724 O O . GLY A 1 96 ? -16.959 -9.366 12.070 1.00 29.78 96 GLY A O 1
ATOM 725 N N . GLY A 1 97 ? -15.699 -8.378 10.495 1.00 34.97 97 GLY A N 1
ATOM 726 C CA . GLY A 1 97 ? -15.052 -7.349 11.335 1.00 34.97 97 GLY A CA 1
ATOM 727 C C . GLY A 1 97 ? -13.657 -7.800 11.808 1.00 34.97 97 GLY A C 1
ATOM 728 O O . GLY A 1 97 ? -13.434 -8.986 11.983 1.00 34.97 97 GLY A O 1
ATOM 729 N N . THR A 1 98 ? -12.643 -6.953 11.999 1.00 38.34 98 THR A N 1
ATOM 730 C CA . THR A 1 98 ? -12.546 -5.484 11.990 1.00 38.34 98 THR A CA 1
ATOM 731 C C . THR A 1 98 ? -11.543 -4.954 10.958 1.00 38.34 98 THR A C 1
ATOM 733 O O . THR A 1 98 ? -11.154 -3.802 11.106 1.00 38.34 98 THR A O 1
ATOM 736 N N . GLY A 1 99 ? -11.146 -5.732 9.932 1.00 42.91 99 GLY A N 1
ATOM 737 C CA . GLY A 1 99 ? -9.932 -5.403 9.163 1.00 42.91 99 GLY A CA 1
ATOM 738 C C . GLY A 1 99 ? -9.935 -5.051 7.710 1.00 42.91 99 GLY A C 1
ATOM 739 O O . GLY A 1 99 ? -9.120 -4.240 7.297 1.00 42.91 99 GLY A O 1
ATOM 740 N N . VAL A 1 100 ? -10.897 -5.527 6.949 1.00 48.28 100 VAL A N 1
ATOM 741 C CA . VAL A 1 100 ? -11.184 -4.994 5.626 1.00 48.28 100 VAL A CA 1
ATOM 742 C C . VAL A 1 100 ? -12.693 -5.072 5.511 1.00 48.28 100 VAL A C 1
ATOM 744 O O . VAL A 1 100 ? -13.296 -6.132 5.644 1.00 48.28 100 VAL A O 1
ATOM 747 N N . THR A 1 101 ? -13.330 -3.917 5.402 1.00 46.53 101 THR A N 1
ATOM 748 C CA . THR A 1 101 ? -14.759 -3.768 5.644 1.00 46.53 101 THR A CA 1
ATOM 749 C C . THR A 1 101 ? -15.557 -4.00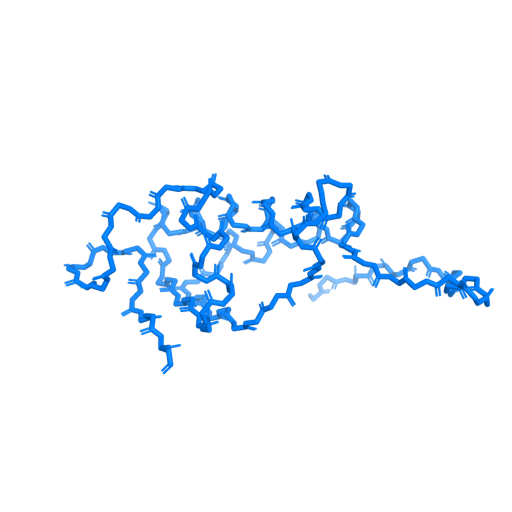0 4.367 1.00 46.53 101 THR A C 1
ATOM 751 O O . THR A 1 101 ? -16.684 -4.457 4.475 1.00 46.53 101 THR A O 1
ATOM 754 N N . HIS A 1 102 ? -14.999 -3.752 3.171 1.00 47.12 102 HIS A N 1
ATOM 755 C CA . HIS A 1 102 ? -15.654 -4.118 1.909 1.00 47.12 102 HIS A CA 1
ATOM 756 C C . HIS A 1 102 ? -14.610 -4.435 0.826 1.00 47.12 102 HIS A C 1
ATOM 758 O O . HIS A 1 102 ? -13.771 -3.599 0.504 1.00 47.12 102 HIS A O 1
ATOM 764 N N . ALA A 1 103 ? -14.669 -5.646 0.280 1.00 45.34 103 ALA A N 1
ATOM 765 C CA . ALA A 1 103 ? -14.085 -5.986 -1.007 1.00 45.34 103 ALA A CA 1
ATOM 766 C C . ALA A 1 103 ? -15.210 -5.867 -2.034 1.00 45.34 103 ALA A C 1
ATOM 768 O O . ALA A 1 103 ? -16.211 -6.575 -1.926 1.00 45.34 103 ALA A O 1
ATOM 769 N N . VAL A 1 104 ? -15.101 -4.919 -2.962 1.00 39.28 104 VAL A N 1
ATOM 770 C CA . VAL A 1 104 ? -16.053 -4.789 -4.072 1.00 39.28 104 VAL A CA 1
ATOM 771 C C . VAL A 1 104 ? -15.309 -5.229 -5.326 1.00 39.28 104 VAL A C 1
ATOM 773 O O . VAL A 1 104 ? -14.330 -4.577 -5.707 1.00 39.28 104 VAL A O 1
ATOM 776 N N . GLY A 1 105 ? -15.721 -6.377 -5.866 1.00 37.16 105 GLY A N 1
ATOM 777 C CA . GLY A 1 105 ? -15.372 -6.850 -7.208 1.00 37.16 105 GLY A CA 1
ATOM 778 C C . GLY A 1 105 ? -16.320 -6.272 -8.248 1.00 37.16 105 GLY A C 1
ATOM 779 O O . GLY A 1 105 ? -17.489 -5.999 -7.881 1.00 37.16 105 GLY A O 1
#